Protein AF-Q03FE0-F1 (afdb_monomer_lite)

pLDDT: mean 76.83, std 18.28, 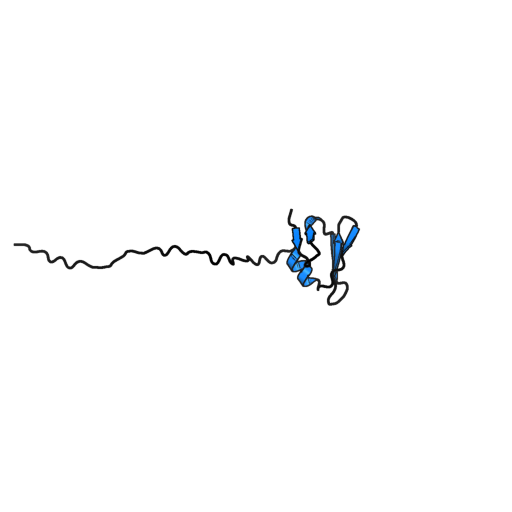range [46.25, 95.94]

Structure (mmCIF, N/CA/C/O backbone):
data_AF-Q03FE0-F1
#
_entry.id   AF-Q03FE0-F1
#
loop_
_atom_site.group_PDB
_atom_site.id
_atom_site.type_symbol
_atom_site.label_atom_id
_atom_site.label_alt_id
_atom_site.label_comp_id
_atom_site.label_asym_id
_atom_site.label_entity_id
_atom_site.label_seq_id
_atom_site.pdbx_PDB_ins_code
_atom_site.Cartn_x
_atom_site.Cartn_y
_atom_site.Cartn_z
_atom_site.occupancy
_atom_site.B_iso_or_equiv
_atom_site.auth_seq_id
_atom_site.auth_comp_id
_atom_site.auth_asym_id
_atom_site.auth_atom_id
_atom_site.pdbx_PDB_model_num
ATOM 1 N N . MET A 1 1 ? -15.863 -4.804 2.880 1.00 66.19 1 MET A N 1
ATOM 2 C CA . MET A 1 1 ? -14.711 -4.490 2.002 1.00 66.19 1 MET A CA 1
ATOM 3 C C . MET A 1 1 ? -13.706 -3.688 2.813 1.00 66.19 1 MET A C 1
ATOM 5 O O . MET A 1 1 ? -14.134 -2.745 3.466 1.00 66.19 1 MET A O 1
ATOM 9 N N . LYS A 1 2 ? -12.424 -4.073 2.820 1.00 81.31 2 LYS A N 1
ATOM 10 C CA . LYS A 1 2 ? -11.370 -3.388 3.589 1.00 81.31 2 LYS A CA 1
ATOM 11 C C . LYS A 1 2 ? -10.828 -2.209 2.773 1.00 81.31 2 LYS A C 1
ATOM 13 O O . LYS A 1 2 ? -10.433 -2.393 1.623 1.00 81.31 2 LYS A O 1
ATOM 18 N N . LEU A 1 3 ? -10.858 -1.012 3.355 1.00 87.62 3 LEU A N 1
ATOM 19 C CA . LEU A 1 3 ? -10.159 0.158 2.829 1.00 87.62 3 LEU A CA 1
ATOM 20 C C . LEU A 1 3 ? -8.787 0.204 3.504 1.00 87.62 3 LEU A C 1
ATOM 22 O O . LEU A 1 3 ? -8.711 0.111 4.728 1.00 87.62 3 LEU A O 1
ATOM 26 N N . VAL A 1 4 ? -7.723 0.294 2.716 1.00 89.19 4 VAL A N 1
ATOM 27 C CA . VAL A 1 4 ? -6.346 0.346 3.206 1.00 89.19 4 VAL A CA 1
ATOM 28 C C . VAL A 1 4 ? -5.781 1.737 2.974 1.00 89.19 4 VAL A C 1
ATOM 30 O O . VAL A 1 4 ? -5.957 2.325 1.907 1.00 89.19 4 VAL A O 1
ATOM 33 N N . LYS A 1 5 ? -5.132 2.274 4.003 1.00 91.88 5 LYS A N 1
ATOM 34 C CA . LYS A 1 5 ? -4.432 3.552 3.939 1.00 91.88 5 LYS A CA 1
ATOM 35 C C . LYS A 1 5 ? -3.011 3.292 3.449 1.00 91.88 5 LYS A C 1
ATOM 37 O O . LYS A 1 5 ? -2.257 2.620 4.143 1.00 91.88 5 LYS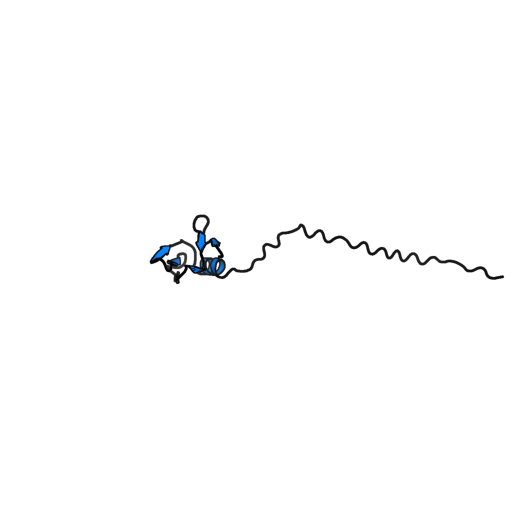 A O 1
ATOM 42 N N . ILE A 1 6 ? -2.664 3.803 2.272 1.00 90.75 6 ILE A N 1
ATOM 43 C CA . ILE A 1 6 ? -1.317 3.682 1.699 1.00 90.75 6 ILE A CA 1
ATOM 44 C C . ILE A 1 6 ? -0.470 4.893 2.103 1.00 90.75 6 ILE A C 1
ATOM 46 O O . ILE A 1 6 ? 0.639 4.741 2.606 1.00 90.75 6 ILE A O 1
ATOM 50 N N . THR A 1 7 ? -1.028 6.095 1.950 1.00 89.38 7 THR A N 1
ATOM 51 C CA . THR A 1 7 ? -0.465 7.361 2.449 1.00 89.38 7 THR A CA 1
ATOM 52 C C . THR A 1 7 ? -1.566 8.182 3.127 1.00 89.38 7 THR A C 1
ATOM 54 O O . THR A 1 7 ? -2.692 7.711 3.278 1.00 89.38 7 THR A O 1
ATOM 57 N N . GLU A 1 8 ? -1.267 9.397 3.590 1.00 88.50 8 GLU A N 1
ATOM 58 C CA . GLU A 1 8 ? -2.277 10.279 4.196 1.00 88.50 8 GLU A CA 1
ATOM 59 C C .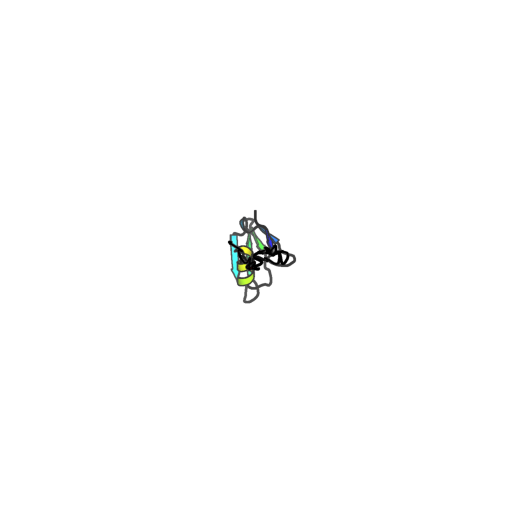 GLU A 1 8 ? -3.414 10.640 3.237 1.00 88.50 8 GLU A C 1
ATOM 61 O O . GLU A 1 8 ? -4.567 10.678 3.668 1.00 88.50 8 GLU A O 1
ATOM 66 N N . ASP A 1 9 ? -3.099 10.777 1.949 1.00 90.75 9 ASP A N 1
ATOM 67 C CA . ASP A 1 9 ? -4.036 11.184 0.899 1.00 90.75 9 ASP A CA 1
ATOM 68 C C . ASP A 1 9 ? -4.491 10.025 -0.007 1.00 90.75 9 ASP A C 1
ATOM 70 O O . ASP A 1 9 ? -5.403 10.194 -0.816 1.00 90.75 9 ASP A O 1
ATOM 74 N N . LEU A 1 10 ? -3.884 8.835 0.116 1.00 90.81 10 LEU A N 1
ATOM 75 C CA . LEU A 1 10 ? -4.174 7.681 -0.738 1.00 90.81 10 LEU A CA 1
ATOM 76 C C . LEU A 1 10 ? -4.788 6.525 0.056 1.00 90.81 10 LEU A C 1
ATOM 78 O O . LEU A 1 10 ? -4.101 5.796 0.777 1.00 90.81 10 LEU A O 1
ATOM 82 N N . TYR A 1 11 ? -6.088 6.322 -0.152 1.00 91.94 11 TYR A N 1
ATOM 83 C CA . TYR A 1 11 ? -6.840 5.183 0.366 1.00 91.94 11 TYR A CA 1
ATOM 84 C C . TYR A 1 11 ? -7.308 4.308 -0.783 1.00 91.94 11 TYR A C 1
ATOM 86 O O . TYR A 1 11 ? -8.021 4.769 -1.673 1.00 91.94 11 TYR A O 1
ATOM 94 N N . LEU A 1 12 ? -6.958 3.027 -0.736 1.00 90.81 12 LEU A N 1
ATOM 95 C CA . LEU A 1 12 ? -7.297 2.074 -1.782 1.00 90.81 12 LEU A CA 1
ATOM 96 C C . LEU A 1 12 ? -8.130 0.933 -1.217 1.00 90.81 12 LEU A C 1
ATOM 98 O O . LEU A 1 12 ? -8.031 0.552 -0.052 1.00 90.81 12 LEU A O 1
ATOM 102 N N . LYS A 1 13 ? -8.987 0.363 -2.054 1.00 90.62 13 LYS A N 1
ATOM 103 C CA . LYS A 1 13 ? -9.692 -0.874 -1.727 1.00 90.62 13 LYS A CA 1
ATOM 104 C C . LYS A 1 13 ? -8.805 -2.029 -2.166 1.00 90.62 13 LYS A C 1
ATOM 106 O O . LYS A 1 13 ? -8.647 -2.236 -3.364 1.00 90.62 13 LYS A O 1
ATOM 111 N N . SER A 1 14 ? -8.275 -2.793 -1.211 1.00 87.00 14 SER A N 1
ATOM 112 C CA . SER A 1 14 ? -7.300 -3.858 -1.496 1.00 87.00 14 SER A CA 1
ATOM 113 C C . SER A 1 14 ? -7.808 -4.908 -2.489 1.00 87.00 14 SER A C 1
ATOM 115 O O . SER A 1 14 ? -7.033 -5.439 -3.268 1.00 87.00 14 SER A O 1
ATOM 117 N N . TYR A 1 15 ? -9.120 -5.158 -2.513 1.00 88.06 15 TYR A N 1
ATOM 118 C CA . TYR A 1 15 ? -9.762 -6.082 -3.453 1.00 88.06 15 TYR A CA 1
ATOM 119 C C . T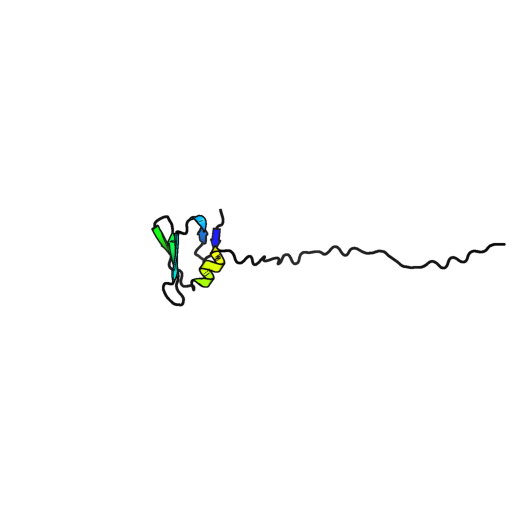YR A 1 15 ? -9.637 -5.667 -4.932 1.00 88.06 15 TYR A C 1
ATOM 121 O O . TYR A 1 15 ? -9.747 -6.514 -5.808 1.00 88.06 15 TYR A O 1
ATOM 129 N N . PHE A 1 16 ? -9.449 -4.374 -5.215 1.00 91.88 16 PHE A N 1
ATOM 130 C CA . PHE A 1 16 ? -9.333 -3.849 -6.580 1.00 91.88 16 PHE A CA 1
ATOM 131 C C . PHE A 1 16 ? -7.885 -3.615 -7.012 1.00 91.88 16 PHE A C 1
ATOM 133 O O . PHE A 1 16 ? -7.669 -3.047 -8.077 1.00 91.88 16 PHE A O 1
ATOM 140 N N . ILE A 1 17 ? -6.909 -4.028 -6.203 1.00 92.44 17 ILE A N 1
ATOM 141 C CA . ILE A 1 17 ? -5.496 -3.961 -6.569 1.00 92.44 17 ILE A CA 1
ATOM 142 C C . ILE A 1 17 ? -5.177 -5.178 -7.437 1.00 92.44 17 ILE A C 1
ATOM 144 O O . ILE A 1 17 ? -5.418 -6.312 -7.028 1.00 92.44 17 ILE A O 1
ATOM 148 N N . GLU A 1 18 ? -4.655 -4.928 -8.632 1.00 95.06 18 GLU A N 1
ATOM 149 C CA . GLU A 1 18 ? -4.204 -5.950 -9.574 1.00 95.06 18 GLU A CA 1
ATOM 150 C C . GLU A 1 18 ? -2.742 -6.326 -9.313 1.00 95.06 18 GLU A C 1
ATOM 152 O O . GLU A 1 18 ? -2.432 -7.500 -9.105 1.00 95.06 18 GLU A O 1
ATOM 157 N N . SER A 1 19 ? -1.852 -5.331 -9.270 1.00 93.94 19 SER A N 1
ATOM 158 C CA . SER A 1 19 ? -0.425 -5.527 -9.007 1.00 93.94 19 SER A CA 1
ATOM 159 C C . SER A 1 19 ? 0.154 -4.414 -8.135 1.00 93.94 19 SER A C 1
ATOM 161 O O . SER A 1 19 ? -0.368 -3.299 -8.064 1.00 93.94 19 SER A O 1
ATOM 163 N N . VAL A 1 20 ? 1.243 -4.744 -7.439 1.00 93.56 2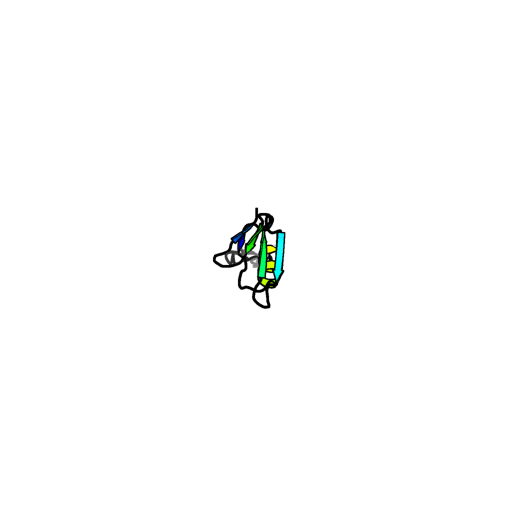0 VAL A N 1
ATOM 164 C CA . VAL A 1 20 ? 2.082 -3.793 -6.708 1.00 93.56 20 VAL A CA 1
ATOM 165 C C . VAL A 1 20 ? 3.528 -4.082 -7.081 1.00 93.56 20 VAL A C 1
ATOM 167 O O . VAL A 1 20 ? 4.008 -5.197 -6.878 1.00 93.56 20 VAL A O 1
ATOM 170 N N . GLU A 1 21 ? 4.213 -3.089 -7.630 1.00 94.56 21 GLU A N 1
ATOM 171 C CA . GLU A 1 21 ? 5.539 -3.225 -8.230 1.00 94.56 21 GLU A CA 1
ATOM 172 C C . GLU A 1 21 ? 6.474 -2.131 -7.714 1.00 94.56 21 GLU A C 1
ATOM 174 O O . GLU A 1 21 ? 6.043 -1.030 -7.378 1.00 94.56 21 GLU A O 1
ATOM 179 N N . ALA A 1 22 ? 7.766 -2.434 -7.604 1.00 92.88 22 ALA A N 1
ATOM 180 C CA . ALA A 1 22 ? 8.752 -1.443 -7.190 1.00 92.88 22 ALA A CA 1
ATOM 181 C C . ALA A 1 22 ? 9.127 -0.566 -8.391 1.00 92.88 22 ALA A C 1
ATOM 183 O O . ALA A 1 22 ? 9.528 -1.086 -9.429 1.00 92.88 22 ALA A O 1
ATOM 184 N N . ASP A 1 23 ? 9.040 0.751 -8.218 1.00 90.44 23 ASP A N 1
ATOM 185 C CA . ASP A 1 23 ? 9.369 1.769 -9.229 1.00 90.44 23 ASP A CA 1
ATOM 186 C C . ASP A 1 23 ? 10.626 2.554 -8.822 1.00 90.44 23 ASP A C 1
ATOM 188 O O . ASP A 1 23 ? 10.764 3.754 -9.035 1.00 90.44 23 ASP A O 1
ATOM 192 N N . GLY A 1 24 ? 11.528 1.883 -8.108 1.00 87.62 24 GLY A N 1
ATOM 193 C CA . GLY A 1 24 ? 12.697 2.480 -7.472 1.00 87.62 24 GLY A CA 1
ATOM 194 C C . GLY A 1 24 ? 12.868 2.007 -6.032 1.00 87.62 24 GLY A C 1
ATOM 195 O O . GLY A 1 24 ? 12.133 1.149 -5.546 1.00 87.62 24 GLY A O 1
ATOM 196 N N . GLU A 1 25 ? 13.864 2.561 -5.342 1.00 85.25 25 GLU A N 1
ATOM 197 C CA . GLU A 1 25 ? 14.151 2.200 -3.946 1.00 85.25 25 GLU A CA 1
ATOM 198 C C . GLU A 1 25 ? 13.056 2.699 -2.989 1.00 85.25 25 GLU A C 1
ATOM 200 O O . GLU A 1 25 ? 12.625 1.978 -2.088 1.00 85.25 25 GLU A O 1
ATOM 205 N N . GLU A 1 26 ? 12.556 3.914 -3.227 1.00 90.88 26 GLU A N 1
ATOM 206 C CA . GLU A 1 26 ? 11.583 4.586 -2.359 1.00 90.88 26 GLU A CA 1
ATOM 207 C C . GLU A 1 26 ? 10.218 4.802 -3.018 1.00 90.88 26 GLU A C 1
ATOM 209 O O . GLU A 1 26 ? 9.357 5.457 -2.443 1.00 90.88 26 GLU A O 1
ATOM 214 N N . SER A 1 27 ? 9.994 4.255 -4.211 1.00 91.81 27 SER A N 1
ATOM 215 C CA . SER A 1 27 ? 8.761 4.451 -4.976 1.00 91.81 27 SER A CA 1
ATOM 216 C C . SER A 1 27 ? 8.120 3.119 -5.341 1.00 91.81 27 SER A C 1
ATOM 218 O O . SER A 1 27 ? 8.796 2.124 -5.608 1.00 91.81 27 SER A O 1
ATOM 220 N N . THR A 1 28 ? 6.791 3.100 -5.338 1.00 95.69 28 THR A N 1
ATOM 221 C CA . THR A 1 28 ? 5.991 1.912 -5.650 1.00 95.69 28 THR A CA 1
ATOM 222 C C . THR A 1 28 ? 4.947 2.277 -6.686 1.00 95.69 28 THR A C 1
ATOM 224 O O . THR A 1 28 ? 4.351 3.343 -6.595 1.00 95.69 28 THR A O 1
ATOM 227 N N . LEU A 1 29 ? 4.690 1.380 -7.628 1.00 95.62 29 LEU A N 1
ATOM 228 C CA . LEU A 1 29 ? 3.566 1.425 -8.552 1.00 95.62 29 LEU A CA 1
ATOM 229 C C . LEU A 1 29 ? 2.470 0.484 -8.060 1.00 95.62 29 LEU A C 1
ATOM 231 O O . LEU A 1 29 ? 2.729 -0.667 -7.716 1.00 95.62 29 LEU A O 1
ATOM 235 N N . ILE A 1 30 ? 1.238 0.975 -8.019 1.00 94.88 30 ILE A N 1
ATOM 236 C CA . ILE A 1 30 ? 0.047 0.197 -7.686 1.00 94.88 30 ILE A CA 1
ATOM 237 C C . ILE A 1 30 ? -0.888 0.270 -8.882 1.00 94.88 30 ILE A C 1
ATOM 239 O O . ILE A 1 30 ? -1.401 1.345 -9.196 1.00 94.88 30 ILE A O 1
ATOM 243 N N . THR A 1 31 ? -1.133 -0.871 -9.511 1.00 95.94 31 THR A N 1
ATOM 244 C CA . THR A 1 31 ? -2.063 -0.994 -10.633 1.00 95.94 31 THR A CA 1
ATOM 245 C C . THR A 1 31 ? -3.383 -1.531 -10.112 1.00 95.94 31 THR A C 1
ATOM 247 O O . THR A 1 31 ? -3.431 -2.558 -9.433 1.00 95.94 31 THR A O 1
ATOM 250 N N . MET A 1 32 ? -4.470 -0.828 -10.402 1.00 94.94 32 MET A N 1
ATOM 251 C CA . MET A 1 32 ? -5.822 -1.268 -10.084 1.00 94.94 32 MET A CA 1
ATOM 252 C C . MET A 1 32 ? -6.383 -2.115 -11.222 1.00 94.94 32 MET A C 1
ATOM 254 O O . MET A 1 32 ? -6.065 -1.899 -12.385 1.00 94.94 32 MET A O 1
ATOM 258 N N . VAL A 1 33 ? -7.339 -2.983 -10.905 1.00 94.38 33 VAL A N 1
ATOM 259 C CA . VAL A 1 33 ? -8.108 -3.756 -11.899 1.00 94.38 33 VAL A CA 1
ATOM 260 C C . VAL A 1 33 ? -8.873 -2.838 -12.876 1.00 94.38 33 VAL A C 1
ATOM 262 O O . VAL A 1 33 ? -9.235 -3.251 -13.973 1.00 94.38 33 VAL A O 1
ATOM 265 N N . SER A 1 34 ? -9.122 -1.573 -12.505 1.00 93.25 34 SER A N 1
ATOM 266 C CA . SER A 1 34 ? -9.690 -0.550 -13.399 1.00 93.25 34 SER A CA 1
ATOM 267 C C . SER A 1 34 ? -8.710 -0.043 -14.468 1.00 93.25 34 SER A C 1
ATOM 269 O O . SER A 1 34 ? -9.136 0.658 -15.383 1.00 93.25 34 SER A O 1
ATOM 271 N N . GLY A 1 35 ? -7.418 -0.366 -14.356 1.00 92.38 35 GLY A N 1
ATOM 272 C CA . GLY A 1 35 ? -6.332 0.212 -15.150 1.00 92.38 35 GLY A CA 1
ATOM 273 C C . GLY A 1 35 ? -5.782 1.529 -14.590 1.00 92.38 35 GLY A C 1
ATOM 274 O O . GLY A 1 35 ? -4.876 2.111 -15.181 1.00 92.38 35 GLY A O 1
ATOM 275 N N . GLU A 1 36 ? -6.311 2.021 -13.464 1.00 94.50 36 GLU A N 1
ATOM 276 C CA . GLU A 1 36 ? -5.746 3.179 -12.766 1.00 94.50 36 GLU A CA 1
ATOM 277 C C . GLU A 1 36 ? -4.410 2.813 -12.116 1.00 94.50 36 GLU A C 1
ATOM 279 O O . GLU A 1 36 ? -4.289 1.766 -11.479 1.00 94.50 36 GLU A O 1
ATOM 284 N N . VAL A 1 37 ? -3.422 3.696 -12.245 1.00 94.12 37 VAL A N 1
ATOM 285 C CA . VAL A 1 37 ? -2.079 3.494 -11.698 1.00 94.12 37 VAL A CA 1
ATOM 286 C C . VAL A 1 37 ? -1.776 4.590 -10.686 1.00 94.12 37 VAL A C 1
ATOM 288 O O . VAL A 1 37 ? -1.938 5.777 -10.973 1.00 94.12 37 VAL A O 1
ATOM 291 N N . PHE A 1 38 ? -1.318 4.188 -9.504 1.00 93.31 38 PHE A N 1
ATOM 292 C CA . PHE A 1 38 ? -0.875 5.087 -8.446 1.00 93.31 38 PHE A CA 1
ATOM 293 C C . PHE A 1 38 ? 0.610 4.886 -8.182 1.00 93.31 38 PHE A C 1
ATOM 295 O O . PHE A 1 38 ? 1.059 3.756 -8.018 1.00 93.31 38 PHE A O 1
ATOM 302 N N . SER A 1 39 ? 1.349 5.987 -8.071 1.00 93.06 39 SER A N 1
ATOM 303 C CA . SER A 1 39 ? 2.795 5.970 -7.829 1.00 93.06 39 SER A CA 1
ATOM 304 C C . SER A 1 39 ? 3.138 6.683 -6.518 1.00 93.06 39 SER A C 1
ATOM 306 O O . SER A 1 39 ? 3.645 7.808 -6.545 1.00 93.06 39 SER A O 1
ATOM 308 N N . PRO A 1 40 ? 2.791 6.127 -5.342 1.00 92.38 40 PRO A N 1
ATOM 309 C CA . PRO A 1 40 ? 3.184 6.743 -4.086 1.00 92.38 40 PRO A CA 1
ATOM 310 C C . PRO A 1 40 ? 4.705 6.655 -3.887 1.00 92.38 40 PRO A C 1
ATOM 312 O O . PRO A 1 40 ? 5.328 5.614 -4.107 1.00 92.38 40 PRO A O 1
ATOM 315 N N . ASN A 1 41 ? 5.296 7.746 -3.396 1.00 93.75 41 ASN A N 1
ATOM 316 C CA . ASN A 1 41 ? 6.714 7.815 -3.039 1.00 93.75 41 ASN A CA 1
ATOM 317 C C . ASN A 1 41 ? 6.964 7.190 -1.654 1.00 93.75 41 ASN A C 1
ATOM 319 O O . ASN A 1 41 ? 7.351 7.865 -0.699 1.00 93.75 41 ASN A O 1
ATOM 323 N N . ILE A 1 42 ? 6.610 5.912 -1.521 1.00 92.06 42 ILE A N 1
ATOM 324 C CA . ILE A 1 42 ? 6.951 5.076 -0.373 1.00 92.06 42 ILE A CA 1
ATOM 325 C C . ILE A 1 42 ? 7.473 3.719 -0.862 1.00 92.06 42 ILE A C 1
ATOM 327 O O . ILE A 1 42 ? 7.052 3.241 -1.919 1.00 92.06 42 ILE A O 1
ATOM 331 N N . PRO A 1 43 ? 8.347 3.056 -0.088 1.00 94.00 43 PRO A N 1
ATOM 332 C CA . PRO A 1 43 ? 8.888 1.754 -0.456 1.00 94.00 43 PRO A CA 1
ATOM 333 C C . PRO A 1 43 ? 7.809 0.665 -0.476 1.00 94.00 43 PRO A C 1
ATOM 335 O O . PRO A 1 43 ? 6.930 0.624 0.394 1.00 94.00 43 PRO A O 1
ATOM 338 N N . ILE A 1 44 ? 7.956 -0.287 -1.403 1.00 93.81 44 ILE A N 1
ATOM 339 C CA . ILE A 1 44 ? 6.986 -1.367 -1.658 1.00 93.81 44 ILE A CA 1
ATOM 340 C C . ILE A 1 44 ? 6.633 -2.164 -0.405 1.00 93.81 44 ILE A C 1
ATOM 342 O O . ILE A 1 44 ? 5.481 -2.541 -0.206 1.00 93.81 44 ILE A O 1
ATOM 346 N N . LYS A 1 45 ? 7.597 -2.356 0.500 1.00 91.31 45 LYS A N 1
ATOM 347 C CA . LYS A 1 45 ? 7.369 -3.054 1.766 1.00 91.31 45 LYS A CA 1
ATOM 348 C C . LYS A 1 45 ? 6.257 -2.397 2.593 1.00 91.31 45 LYS A C 1
ATOM 350 O O . LYS A 1 45 ? 5.368 -3.100 3.051 1.00 91.31 45 LYS A O 1
ATOM 355 N N . LYS A 1 46 ? 6.257 -1.062 2.718 1.00 90.50 46 LYS A N 1
ATOM 356 C CA . LYS A 1 46 ? 5.225 -0.325 3.473 1.00 90.50 46 LYS A CA 1
ATOM 357 C C . LYS A 1 46 ? 3.846 -0.454 2.825 1.00 90.50 46 LYS A C 1
ATOM 359 O O . LYS A 1 46 ? 2.848 -0.578 3.529 1.00 90.50 46 LYS A O 1
ATOM 364 N N . VAL A 1 47 ? 3.796 -0.447 1.492 1.00 91.44 47 VAL A N 1
ATOM 365 C CA . VAL A 1 47 ? 2.558 -0.661 0.726 1.00 91.44 47 VAL A CA 1
ATOM 366 C C . VAL A 1 47 ? 2.007 -2.062 0.994 1.00 91.44 47 VAL A C 1
ATOM 368 O O . VAL A 1 47 ? 0.830 -2.213 1.317 1.00 91.44 47 VAL A O 1
ATOM 371 N N . LEU A 1 48 ? 2.861 -3.086 0.923 1.00 90.94 48 LEU A N 1
ATOM 372 C CA . LEU A 1 48 ? 2.476 -4.471 1.186 1.00 90.94 48 LEU A CA 1
ATOM 373 C C . LEU A 1 48 ? 2.056 -4.692 2.644 1.00 90.94 48 LEU A C 1
ATOM 375 O O . LEU A 1 48 ? 1.056 -5.369 2.868 1.00 90.94 48 LEU A O 1
ATOM 379 N N . ASP A 1 49 ? 2.742 -4.086 3.617 1.00 89.38 49 ASP A N 1
ATOM 380 C CA . ASP A 1 49 ? 2.356 -4.111 5.037 1.00 89.38 49 ASP A CA 1
ATOM 381 C C . ASP A 1 49 ? 0.935 -3.549 5.244 1.00 89.38 49 ASP A C 1
ATOM 383 O O . ASP A 1 49 ? 0.104 -4.160 5.925 1.00 89.38 49 ASP A O 1
ATOM 387 N N . ALA A 1 50 ? 0.612 -2.425 4.594 1.00 88.56 50 ALA A N 1
ATOM 388 C CA . ALA A 1 50 ? -0.714 -1.809 4.664 1.00 88.56 50 ALA A CA 1
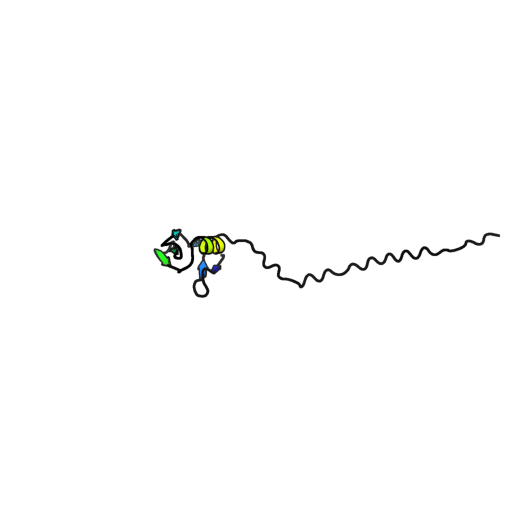ATOM 389 C C . ALA A 1 50 ? -1.812 -2.661 3.994 1.00 88.56 50 ALA A C 1
ATOM 391 O O . ALA A 1 50 ? -2.933 -2.753 4.506 1.00 88.56 50 ALA A O 1
ATOM 392 N N . ILE A 1 51 ? -1.504 -3.299 2.857 1.00 88.06 51 ILE A N 1
ATOM 393 C CA . ILE A 1 51 ? -2.449 -4.143 2.106 1.00 88.06 51 ILE A CA 1
ATOM 394 C C . ILE A 1 51 ? -2.695 -5.471 2.826 1.00 88.06 51 ILE A C 1
ATOM 396 O O . ILE A 1 51 ? -3.849 -5.832 3.083 1.00 88.06 51 ILE A O 1
ATOM 400 N N . CYS A 1 52 ? -1.614 -6.182 3.154 1.00 83.19 52 CYS A N 1
ATOM 401 C CA . CYS A 1 52 ? -1.648 -7.481 3.821 1.00 83.19 52 CYS A CA 1
ATOM 402 C C . CYS A 1 52 ? -2.253 -7.351 5.224 1.00 83.19 52 CYS A C 1
ATOM 404 O O . CYS A 1 52 ? -2.953 -8.244 5.692 1.00 83.19 52 CYS A O 1
ATOM 406 N N . GLY A 1 53 ? -2.106 -6.175 5.842 1.00 69.19 53 GLY A N 1
ATOM 407 C CA . GLY A 1 53 ? -2.502 -5.959 7.216 1.00 69.19 53 GLY A CA 1
ATOM 408 C C . GLY A 1 53 ? -1.516 -6.671 8.115 1.00 69.19 53 GLY A C 1
ATOM 409 O O . GLY A 1 53 ? -1.782 -7.775 8.577 1.00 69.19 53 GLY A O 1
ATOM 410 N N . SER A 1 54 ? -0.400 -6.009 8.397 1.00 57.91 54 SER A N 1
ATOM 411 C CA . SER A 1 54 ? 0.268 -6.235 9.669 1.00 57.91 54 SER A CA 1
ATOM 412 C C . SER A 1 54 ? -0.777 -5.954 10.742 1.00 57.91 54 SER A C 1
ATOM 414 O O . SER A 1 54 ? -1.221 -4.823 10.927 1.00 57.91 54 SER A O 1
ATOM 416 N N . GLU A 1 55 ? -1.285 -7.025 11.337 1.00 53.53 55 GLU A N 1
ATOM 417 C CA . GLU A 1 55 ? -2.221 -7.035 12.450 1.00 53.53 55 GLU A CA 1
ATOM 418 C C . GLU A 1 55 ? -1.494 -6.483 13.686 1.00 53.53 55 GLU A C 1
ATOM 420 O O . GLU A 1 55 ? -1.327 -7.150 14.700 1.00 53.53 55 GLU A O 1
ATOM 425 N N . GLU A 1 56 ? -1.018 -5.237 13.615 1.00 50.41 56 GLU A N 1
ATOM 426 C CA . GLU A 1 56 ? -0.816 -4.434 14.802 1.00 50.41 56 GLU A CA 1
ATOM 427 C C . GLU A 1 56 ? -2.218 -4.101 15.296 1.00 50.41 56 GLU A C 1
ATOM 429 O O . GLU A 1 56 ? -2.840 -3.089 14.979 1.00 50.41 56 GLU A O 1
ATOM 434 N N . HIS A 1 57 ? -2.768 -5.051 16.047 1.00 46.25 57 HIS A N 1
ATOM 435 C CA . HIS A 1 57 ? -3.697 -4.744 17.106 1.00 46.25 57 HIS A CA 1
ATOM 436 C C . HIS A 1 57 ? -3.116 -3.545 17.863 1.00 46.25 57 HIS A C 1
ATOM 438 O O . HIS A 1 57 ? -2.322 -3.701 18.789 1.00 46.25 57 HIS A O 1
ATOM 444 N N . LEU A 1 58 ? -3.533 -2.335 17.497 1.00 49.88 58 LEU A N 1
ATOM 445 C CA . LEU A 1 58 ? -3.548 -1.195 18.393 1.00 49.88 58 LEU A CA 1
ATOM 446 C C . LEU A 1 58 ? -4.606 -1.506 19.458 1.00 49.88 58 LEU A C 1
ATOM 448 O O . LEU A 1 58 ? -5.626 -0.837 19.573 1.00 49.88 58 LEU A O 1
ATOM 452 N N . VAL A 1 59 ? -4.347 -2.537 20.267 1.00 47.38 59 VAL A N 1
ATOM 453 C CA . VAL A 1 59 ? -4.881 -2.681 21.617 1.00 47.38 59 VAL A CA 1
ATOM 454 C C . VAL A 1 59 ? -4.196 -1.627 22.479 1.00 47.38 59 VAL A C 1
ATOM 456 O O . VAL A 1 59 ? -3.521 -1.921 23.454 1.00 47.38 59 VAL A O 1
ATOM 459 N N . ASN A 1 60 ? -4.377 -0.362 22.107 1.00 47.47 60 ASN A N 1
ATOM 460 C CA . ASN A 1 60 ? -4.231 0.738 23.037 1.00 47.47 60 ASN A CA 1
ATOM 461 C C . ASN A 1 60 ? -5.602 1.073 23.631 1.00 47.47 60 ASN A C 1
ATOM 463 O O . ASN A 1 60 ? -5.916 2.223 23.908 1.00 47.47 60 ASN A O 1
ATOM 467 N N . ASP A 1 61 ? -6.410 0.039 23.870 1.00 46.25 61 ASP A N 1
ATOM 468 C CA . ASP A 1 61 ? -7.420 0.065 24.911 1.00 46.25 61 ASP A CA 1
ATOM 469 C C . ASP A 1 61 ? -6.702 -0.216 26.240 1.00 46.25 61 ASP A C 1
ATOM 471 O O . ASP A 1 61 ? -6.887 -1.231 26.910 1.00 46.25 61 ASP A O 1
ATOM 475 N N . ALA A 1 62 ? -5.871 0.740 26.665 1.00 49.22 62 ALA A N 1
ATOM 476 C CA . ALA A 1 62 ? -5.424 0.865 28.053 1.00 49.22 62 ALA A CA 1
ATOM 477 C C . ALA A 1 62 ? -6.603 1.234 28.991 1.00 49.22 62 ALA A C 1
ATOM 479 O O . ALA A 1 62 ? -6.422 1.891 30.012 1.00 49.22 62 ALA A O 1
ATOM 480 N N . SER A 1 63 ? -7.821 0.810 28.633 1.00 54.91 63 SER A N 1
ATOM 481 C CA . SER A 1 63 ? -9.014 0.734 29.463 1.00 54.91 63 SER A CA 1
ATOM 482 C C . SER A 1 63 ? -9.407 -0.722 29.758 1.00 54.91 63 SER A C 1
ATOM 484 O O . SER A 1 63 ? -10.524 -0.985 30.206 1.00 54.91 63 SER A O 1
ATOM 486 N N . MET A 1 64 ? -8.470 -1.683 29.648 1.00 51.78 64 MET A N 1
ATOM 487 C CA . MET A 1 64 ? -8.526 -2.883 30.493 1.00 51.78 64 MET A CA 1
ATOM 488 C C . MET A 1 64 ? -8.394 -2.456 31.961 1.00 51.78 64 MET A C 1
ATOM 490 O O . MET A 1 64 ? -7.359 -2.594 32.610 1.00 51.78 64 MET A O 1
ATOM 494 N N . ASN A 1 65 ? -9.498 -1.932 32.488 1.00 56.69 65 ASN A N 1
ATOM 495 C CA . ASN A 1 65 ? -9.890 -2.006 33.871 1.00 56.69 65 ASN A CA 1
ATOM 496 C C . ASN A 1 65 ? -9.936 -3.501 34.192 1.00 56.69 65 ASN A C 1
ATOM 498 O O . ASN A 1 65 ? -10.982 -4.142 34.091 1.00 56.69 65 ASN A O 1
ATOM 502 N N . ILE A 1 66 ? -8.768 -4.082 34.487 1.00 56.47 66 ILE A N 1
ATOM 503 C CA . ILE A 1 66 ? -8.688 -5.348 35.195 1.00 56.47 66 ILE A CA 1
ATOM 504 C C . ILE A 1 66 ? -9.411 -5.051 36.496 1.00 56.47 66 ILE A C 1
ATOM 506 O O . ILE A 1 66 ? -8.845 -4.456 37.413 1.00 56.47 66 ILE A O 1
ATOM 510 N N . LEU A 1 67 ? -10.702 -5.387 36.515 1.00 58.88 67 LEU A N 1
ATOM 511 C CA . LEU A 1 67 ? -11.512 -5.448 37.709 1.00 58.88 67 LEU A CA 1
ATOM 512 C C . LEU A 1 67 ? -10.699 -6.304 38.658 1.00 58.88 67 LEU A C 1
ATOM 514 O O . LEU A 1 67 ? -10.570 -7.516 38.484 1.00 58.88 67 LEU A O 1
ATOM 518 N N . LYS A 1 68 ? -10.054 -5.613 39.593 1.00 51.81 68 LYS A N 1
ATOM 519 C CA . LYS A 1 68 ? -9.356 -6.178 40.723 1.00 51.81 68 LYS A CA 1
ATOM 520 C C . LYS A 1 68 ? -10.374 -7.098 41.369 1.00 51.81 68 LYS A C 1
ATOM 522 O O . LYS A 1 68 ? -11.282 -6.630 42.048 1.00 51.81 68 LYS A O 1
ATOM 527 N N . ALA A 1 69 ? -10.278 -8.392 41.082 1.00 56.19 69 ALA A N 1
ATOM 528 C CA . ALA A 1 69 ? -10.980 -9.384 41.856 1.00 56.19 69 ALA A CA 1
ATOM 529 C C . ALA A 1 69 ? -10.370 -9.255 43.248 1.00 56.19 69 ALA A C 1
ATOM 531 O O . ALA A 1 69 ? -9.263 -9.730 43.508 1.00 56.19 69 ALA A O 1
ATOM 532 N N . GLU A 1 70 ? -11.044 -8.492 44.105 1.00 54.69 70 GLU A N 1
ATOM 533 C CA . GLU A 1 70 ? -10.848 -8.533 45.538 1.00 54.69 70 GLU A CA 1
ATOM 534 C C . GLU A 1 70 ? -11.094 -9.981 45.948 1.00 54.69 70 GLU A C 1
ATOM 536 O O . GLU A 1 70 ? -12.215 -10.402 46.224 1.00 54.69 70 GLU A O 1
ATOM 541 N N . SER A 1 71 ? -10.025 -10.777 45.936 1.00 52.06 71 SER A N 1
ATOM 542 C CA . SER A 1 71 ? -10.001 -12.044 46.636 1.00 52.06 71 SER A CA 1
ATOM 543 C C . SER A 1 71 ? -9.961 -11.689 48.113 1.00 52.06 71 SER A C 1
ATOM 545 O O . SER A 1 71 ? -8.908 -11.570 48.740 1.00 52.06 71 SER A O 1
ATOM 547 N N . ILE A 1 72 ? -11.151 -11.433 48.647 1.00 60.97 72 ILE A N 1
ATOM 548 C CA . ILE A 1 72 ? -11.465 -11.477 50.063 1.00 60.97 72 ILE A CA 1
ATOM 549 C C . ILE A 1 72 ? -11.237 -12.906 50.558 1.00 60.97 72 ILE A C 1
ATOM 551 O O . ILE A 1 72 ? -12.167 -13.650 50.842 1.00 60.97 72 ILE A O 1
ATOM 555 N N . ASN A 1 73 ? -9.979 -13.306 50.690 1.00 51.78 73 ASN A N 1
ATOM 556 C CA . ASN A 1 73 ? -9.632 -14.310 51.674 1.00 51.78 73 ASN A CA 1
ATOM 557 C C . ASN A 1 73 ? -8.817 -13.616 52.756 1.00 51.78 73 ASN A C 1
ATOM 559 O O . ASN A 1 73 ? -7.593 -13.712 52.823 1.00 51.78 73 ASN A O 1
ATOM 563 N N . SER A 1 74 ? -9.541 -12.863 53.587 1.00 52.78 74 SER A N 1
ATOM 564 C CA . SER A 1 74 ? -9.100 -12.574 54.942 1.00 52.78 74 SER A CA 1
ATOM 565 C C . SER A 1 74 ? -8.925 -13.922 55.635 1.00 52.78 74 SER A C 1
ATOM 567 O O . SER A 1 74 ? -9.854 -14.461 56.233 1.00 52.78 74 SER A O 1
ATOM 569 N N . GLY A 1 75 ? -7.720 -14.480 55.531 1.00 53.16 75 GLY A N 1
ATOM 570 C CA . GLY A 1 75 ? -7.227 -15.540 56.396 1.00 53.16 75 GLY A CA 1
ATOM 571 C C . GLY A 1 75 ? -7.048 -15.008 57.815 1.00 53.16 75 GLY A C 1
ATOM 572 O O . GLY A 1 75 ? -5.962 -15.085 58.378 1.00 53.16 75 GLY A O 1
ATOM 573 N N . HIS A 1 76 ? -8.102 -14.438 58.399 1.00 54.25 76 HIS A N 1
ATOM 574 C CA . HIS A 1 76 ? -8.209 -14.268 59.831 1.00 54.25 76 HIS A CA 1
ATOM 575 C C . HIS A 1 76 ? -8.710 -15.605 60.369 1.00 54.25 76 HIS A C 1
ATOM 577 O O . HIS A 1 76 ? -9.909 -15.832 60.534 1.00 54.25 76 HIS A O 1
ATOM 583 N N . LEU A 1 77 ? -7.765 -16.531 60.551 1.00 56.03 77 LEU A N 1
ATOM 584 C CA . LEU A 1 77 ? -7.979 -17.773 61.276 1.00 56.03 77 LEU A CA 1
ATOM 585 C C . LEU A 1 77 ? -8.390 -17.387 62.700 1.00 56.03 77 LEU A C 1
ATOM 587 O O . LEU A 1 77 ? -7.556 -17.124 63.564 1.00 56.03 77 LEU A O 1
ATOM 591 N N . ASN A 1 78 ? -9.700 -17.269 62.898 1.00 55.75 78 ASN A N 1
ATOM 592 C CA . ASN A 1 78 ? -10.326 -17.002 64.174 1.00 55.75 78 ASN A CA 1
ATOM 593 C C . ASN A 1 78 ? -9.887 -18.103 65.145 1.00 55.75 78 ASN A C 1
ATOM 595 O O . ASN A 1 78 ? -10.337 -19.246 65.049 1.00 55.75 78 ASN A O 1
ATOM 599 N N . GLN A 1 79 ? -8.976 -17.769 66.060 1.00 62.72 79 GLN A N 1
ATOM 600 C CA . GLN A 1 79 ? -8.633 -18.606 67.202 1.00 62.72 79 GLN A CA 1
ATOM 601 C C . GLN A 1 79 ? -9.823 -18.616 68.168 1.00 62.72 79 GLN A C 1
ATOM 603 O O . GLN A 1 79 ? -9.796 -17.992 69.228 1.00 62.72 79 GLN A O 1
ATOM 608 N N . GLN A 1 80 ? -10.886 -19.336 67.816 1.00 55.78 80 GLN A N 1
ATOM 609 C CA . GLN A 1 80 ? -11.950 -19.649 68.756 1.00 55.78 80 GLN A CA 1
ATOM 610 C C . GLN A 1 80 ? -11.520 -20.839 69.610 1.00 55.78 80 GLN A C 1
ATOM 612 O O . GLN A 1 80 ? -11.636 -22.005 69.240 1.00 55.78 80 GLN A O 1
ATOM 617 N N . LYS A 1 81 ? -10.989 -20.490 70.786 1.00 58.00 81 LYS A N 1
ATOM 618 C CA . LYS A 1 81 ? -10.932 -21.352 71.966 1.00 58.00 81 LYS A CA 1
ATOM 619 C C . LYS A 1 81 ? -12.310 -21.979 72.191 1.00 58.00 81 LYS A C 1
ATOM 621 O O . LYS A 1 81 ? -13.266 -21.265 72.482 1.00 58.00 81 LYS A O 1
ATOM 626 N N . TYR A 1 82 ? -12.392 -23.300 72.118 1.00 58.09 82 TYR A N 1
ATOM 627 C CA . TYR A 1 82 ? -13.501 -24.041 72.707 1.00 58.09 82 TYR A CA 1
ATOM 628 C C . TYR A 1 82 ? -13.326 -24.065 74.233 1.00 58.09 82 TYR A C 1
ATOM 630 O O . TYR A 1 82 ? -12.262 -24.476 74.700 1.00 58.09 82 TYR A O 1
ATOM 638 N N . PRO A 1 83 ? -14.331 -23.682 75.038 1.00 63.06 83 PRO A N 1
ATOM 639 C CA . PRO A 1 83 ? -14.452 -24.176 76.396 1.00 63.06 83 PRO A CA 1
ATOM 640 C C . PRO A 1 83 ? -15.304 -25.449 76.361 1.00 63.06 83 PRO A C 1
ATOM 642 O O . PRO A 1 83 ? -16.371 -25.484 75.747 1.00 63.06 83 PRO A O 1
ATOM 645 N N . SER A 1 84 ? -14.865 -26.518 77.014 1.00 57.56 84 SER A N 1
ATOM 646 C CA . SER A 1 84 ? -15.721 -27.682 77.256 1.00 57.56 84 SER A CA 1
ATOM 647 C C . SER A 1 84 ? -15.373 -28.290 78.610 1.00 57.56 84 SER A C 1
ATOM 649 O O . SER A 1 84 ? -14.371 -28.979 78.740 1.00 57.56 84 SER A O 1
ATOM 651 N N . ARG A 1 85 ? -16.204 -27.868 79.571 1.00 53.38 85 ARG A N 1
ATOM 652 C CA . ARG A 1 85 ? -16.645 -28.433 80.857 1.00 53.38 85 ARG A CA 1
ATOM 653 C C . ARG A 1 85 ? -15.766 -29.435 81.606 1.00 53.38 85 ARG A C 1
ATOM 655 O O . ARG A 1 85 ? -15.556 -30.547 81.084 1.00 53.38 85 ARG A O 1
#

Organism: Pediococcus pentosaceus (strain ATCC 25745 / CCUG 21536 / LMG 10740 / 183-1w) (NCBI:txid278197)

Foldseek 3Di:
DDWFDLDPPDIDDLVQWPDWAAPDQQWIWTAGVVRDIDIDRGGSVSNCCRSVPPPPPPPPCPVPPVVPPPPPPPPPVPPDDDDDD

Sequence (85 aa):
MKLVKITEDLYLKSYFIESVEADGEESTLITMVSGEVFSPNIPIKKVLDAICGSEEHLVNDASMNILKAESINSGHLNQQKYPSR

Radius of gyration: 29.0 Å; chains: 1; bounding box: 31×40×96 Å

Secondary structure (DSSP, 8-state):
--EEESSSS-EEEGGGEEEEEESSSS-EEEEETTS-EE--SS-HHHHHHHHHT--------TT-----------------PPP--